Protein AF-A0A089P7T4-F1 (afdb_monomer)

pLDDT: mean 70.59, std 20.5, range [32.41, 97.94]

Foldseek 3Di:
DDDPDDDDDDDDDDDDDDDPVPPPDDDDDPDDPPPPPPDQPPVNVVVVVVCVVVVVVVQVVCCVVVVDHPCVVVVNDDD

Sequence (79 aa):
MNSNTEKTQERQSTEPEKTDSEIKNLSPSATTNDIPEFGWTGYAERINGRFAMIGLMAVLLVEGLSRISFLEWAGIISR

Mean predicted aligned error: 17.55 Å

Radius of gyration: 28.24 Å; Cα contacts (8 Å, |Δi|>4): 13; chains: 1; bounding box: 66×19×75 Å

Structure (mmCIF, N/CA/C/O backbone):
data_AF-A0A089P7T4-F1
#
_entry.id   AF-A0A089P7T4-F1
#
loop_
_atom_site.group_PDB
_atom_site.id
_atom_site.type_symbol
_atom_site.label_atom_id
_atom_site.label_alt_id
_atom_site.label_comp_id
_atom_site.label_asym_id
_atom_site.label_entity_id
_atom_site.label_seq_id
_atom_site.pdbx_PDB_ins_code
_atom_site.Cartn_x
_atom_sit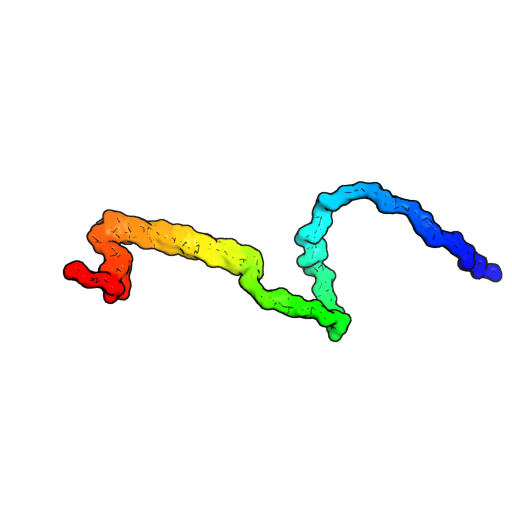e.Cartn_y
_atom_site.Cartn_z
_atom_site.occupancy
_atom_site.B_iso_or_equiv
_atom_site.auth_seq_id
_atom_site.auth_comp_id
_atom_site.auth_asym_id
_atom_site.auth_atom_id
_atom_site.pdbx_PDB_model_num
ATOM 1 N N . MET A 1 1 ? 52.305 -0.273 -55.357 1.00 40.88 1 MET A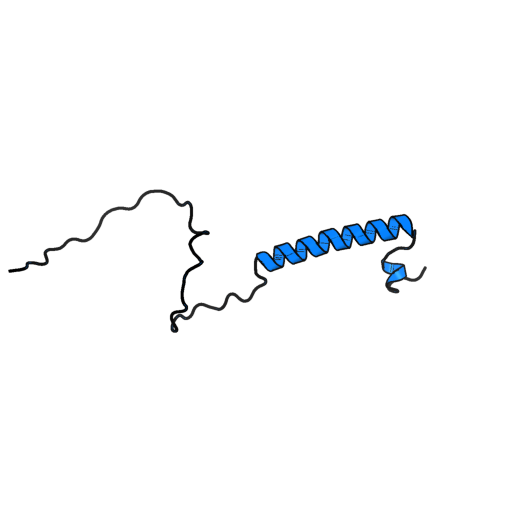 N 1
ATOM 2 C CA . MET A 1 1 ? 52.678 -0.899 -54.074 1.00 40.88 1 MET A CA 1
ATOM 3 C C . MET A 1 1 ? 51.619 -0.594 -53.031 1.00 40.88 1 MET A C 1
ATOM 5 O O . MET A 1 1 ? 51.485 0.564 -52.664 1.00 40.88 1 MET A O 1
ATOM 9 N N . ASN A 1 2 ? 50.944 -1.613 -52.514 1.00 39.66 2 ASN A N 1
ATOM 10 C CA . ASN A 1 2 ? 50.783 -1.802 -51.073 1.00 39.66 2 ASN A CA 1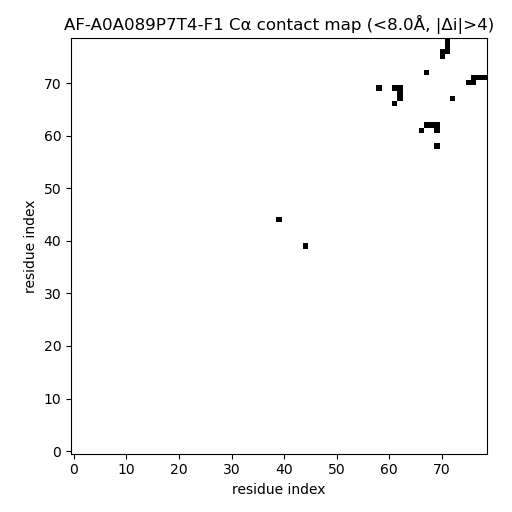
ATOM 11 C C . ASN A 1 2 ? 50.444 -3.275 -50.822 1.00 39.66 2 ASN A C 1
ATOM 13 O O . ASN A 1 2 ? 49.394 -3.775 -51.201 1.00 39.66 2 ASN A O 1
ATOM 17 N N . SER A 1 3 ? 51.416 -3.978 -50.248 1.00 42.62 3 SER A N 1
ATOM 18 C CA . SER A 1 3 ? 51.265 -5.346 -49.779 1.00 42.62 3 SER A CA 1
ATOM 19 C C . SER A 1 3 ? 50.541 -5.312 -48.443 1.00 42.62 3 SER A C 1
ATOM 21 O O . SER A 1 3 ? 51.074 -4.834 -47.445 1.00 42.62 3 SER A O 1
ATOM 23 N N . ASN A 1 4 ? 49.322 -5.820 -48.426 1.00 47.66 4 ASN A N 1
ATOM 24 C CA . ASN A 1 4 ? 48.656 -6.280 -47.220 1.00 47.66 4 ASN A CA 1
ATOM 25 C C . ASN A 1 4 ? 49.224 -7.662 -46.870 1.00 47.66 4 ASN A C 1
ATOM 27 O O . ASN A 1 4 ? 48.784 -8.676 -47.406 1.00 47.66 4 ASN A O 1
ATOM 31 N N . THR A 1 5 ? 50.224 -7.674 -45.987 1.00 47.12 5 THR A N 1
ATOM 32 C CA . THR A 1 5 ? 50.800 -8.891 -45.408 1.00 47.12 5 THR A CA 1
ATOM 33 C C . THR A 1 5 ? 50.303 -9.047 -43.971 1.00 47.12 5 THR A C 1
ATOM 35 O O . THR A 1 5 ? 50.639 -8.248 -43.104 1.00 47.12 5 THR A O 1
ATOM 38 N N . GLU A 1 6 ? 49.436 -10.046 -43.801 1.00 51.78 6 GLU A N 1
ATOM 39 C CA . GLU A 1 6 ? 49.231 -10.962 -42.667 1.00 51.78 6 GLU A CA 1
ATOM 40 C C . GLU A 1 6 ? 49.835 -10.597 -41.292 1.00 51.78 6 GLU A C 1
ATOM 42 O O . GLU A 1 6 ? 51.035 -10.370 -41.174 1.00 51.78 6 GLU A O 1
ATOM 47 N N . LYS A 1 7 ? 49.061 -10.756 -40.204 1.00 35.81 7 LYS A N 1
ATOM 48 C CA . LYS A 1 7 ? 49.060 -12.010 -39.419 1.00 35.81 7 LYS A CA 1
ATOM 49 C C . LYS A 1 7 ? 48.217 -11.908 -38.138 1.00 35.81 7 LYS A C 1
ATOM 51 O O . LYS A 1 7 ? 48.406 -11.052 -37.282 1.00 35.81 7 LYS A O 1
ATOM 56 N N . THR A 1 8 ? 47.323 -12.876 -38.039 1.00 37.44 8 THR A N 1
ATOM 57 C CA . THR A 1 8 ? 46.514 -13.334 -36.910 1.00 37.44 8 THR A CA 1
ATOM 58 C C . THR A 1 8 ? 47.351 -13.779 -35.691 1.00 37.44 8 THR A C 1
ATOM 60 O O . THR A 1 8 ? 48.266 -14.585 -35.846 1.00 37.44 8 THR A O 1
ATOM 63 N N . GLN A 1 9 ? 46.908 -13.342 -34.498 1.00 47.50 9 GLN A N 1
ATOM 64 C CA . GLN A 1 9 ? 46.803 -14.099 -33.227 1.00 47.50 9 GLN A CA 1
ATOM 65 C C . GLN A 1 9 ? 47.954 -14.136 -32.203 1.00 47.50 9 GLN A C 1
ATOM 67 O O . GLN A 1 9 ? 49.122 -14.239 -32.558 1.00 47.50 9 GLN A O 1
ATOM 72 N N . GLU A 1 10 ? 47.502 -14.193 -30.931 1.00 35.69 10 GLU A N 1
ATOM 73 C CA . GLU A 1 10 ? 48.126 -14.697 -29.683 1.00 35.69 10 GLU A CA 1
ATOM 74 C C . GLU A 1 10 ? 48.531 -13.602 -28.658 1.00 35.69 10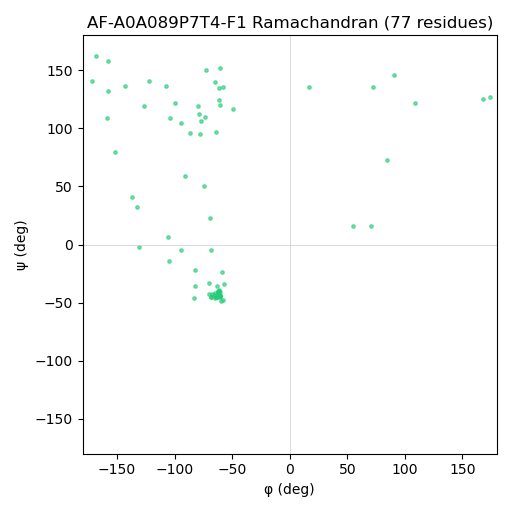 GLU A C 1
ATOM 76 O O . GLU A 1 10 ? 49.325 -12.737 -28.984 1.00 35.69 10 GLU A O 1
ATOM 81 N N . ARG A 1 11 ? 48.074 -13.536 -27.389 1.00 37.62 11 ARG A N 1
ATOM 82 C CA . ARG A 1 11 ? 47.262 -14.413 -26.517 1.00 37.62 11 ARG A CA 1
ATOM 83 C C . ARG A 1 11 ? 46.601 -13.619 -25.380 1.00 37.62 11 ARG A C 1
ATOM 85 O O . ARG A 1 11 ? 47.093 -12.590 -24.937 1.00 37.62 11 ARG A O 1
ATOM 92 N N . GLN A 1 12 ? 45.539 -14.223 -24.873 1.00 45.88 12 GLN A N 1
ATOM 93 C CA . GLN A 1 12 ? 44.810 -13.974 -23.634 1.00 45.88 12 GLN A CA 1
ATOM 94 C C . GLN A 1 12 ? 45.639 -14.167 -22.347 1.00 45.88 12 GLN A C 1
ATOM 96 O O . GLN A 1 12 ? 46.311 -15.187 -22.216 1.00 45.88 12 GLN A O 1
ATOM 101 N N . SER A 1 13 ? 45.526 -13.211 -21.411 1.00 45.94 13 SER A N 1
ATOM 102 C CA . SER A 1 13 ? 45.365 -13.318 -19.933 1.00 45.94 13 SER A CA 1
ATOM 103 C C . SER A 1 13 ? 45.603 -11.901 -19.365 1.00 45.94 13 SER A C 1
ATOM 105 O O . SER A 1 13 ? 46.587 -11.285 -19.753 1.00 45.94 13 SER A O 1
ATOM 107 N N . THR A 1 14 ? 44.737 -11.243 -18.587 1.00 32.41 14 THR A N 1
ATOM 108 C CA . THR A 1 14 ? 44.246 -11.609 -17.245 1.00 32.41 14 THR A CA 1
ATOM 109 C C . THR A 1 14 ? 43.096 -10.674 -16.807 1.00 32.41 14 THR A C 1
ATOM 111 O O . THR A 1 14 ? 43.205 -9.465 -16.980 1.00 32.41 14 THR A O 1
ATOM 114 N N . GLU A 1 15 ? 42.093 -11.277 -16.158 1.00 49.88 15 GLU A N 1
ATOM 115 C CA . GLU A 1 15 ? 41.220 -10.791 -15.061 1.00 49.88 15 GLU A CA 1
ATOM 116 C C . GLU A 1 15 ? 40.105 -9.727 -15.288 1.00 49.88 15 GLU A C 1
ATOM 118 O O . GLU A 1 15 ? 40.324 -8.727 -15.970 1.00 49.88 15 GLU A O 1
ATOM 123 N N . PRO A 1 16 ? 38.889 -9.936 -14.713 1.00 55.00 16 PRO A N 1
ATOM 124 C CA . PRO A 1 16 ? 37.704 -9.124 -14.947 1.00 55.00 16 PRO A CA 1
ATOM 125 C C . PRO A 1 16 ? 37.484 -8.117 -13.814 1.00 55.00 16 PRO A C 1
ATOM 127 O O . PRO A 1 16 ? 37.256 -8.494 -12.671 1.00 55.00 16 PRO A O 1
ATOM 130 N N . GLU A 1 17 ? 37.440 -6.828 -14.122 1.00 51.28 17 GLU A N 1
ATOM 131 C CA . GLU A 1 17 ? 36.808 -5.868 -13.221 1.00 51.28 17 GLU A CA 1
ATOM 132 C C . GLU A 1 17 ? 36.403 -4.626 -14.012 1.00 51.28 17 GLU A C 1
ATOM 134 O O . GLU A 1 17 ? 37.212 -4.065 -14.747 1.00 51.28 17 GLU A O 1
ATOM 139 N N . LYS A 1 18 ? 35.158 -4.181 -13.812 1.00 49.56 18 LYS A N 1
ATOM 140 C CA . LYS A 1 18 ? 34.500 -3.003 -14.411 1.00 49.56 18 LYS A CA 1
ATOM 141 C C . LYS A 1 18 ? 33.864 -3.216 -15.786 1.00 49.56 18 LYS A C 1
ATOM 143 O O . LYS A 1 18 ? 34.281 -2.633 -16.779 1.00 49.56 18 LYS A O 1
ATOM 148 N N . THR A 1 19 ? 32.743 -3.930 -15.822 1.00 47.91 19 THR A N 1
ATOM 149 C CA . THR A 1 19 ? 31.813 -3.856 -16.968 1.00 47.91 19 THR A CA 1
ATOM 150 C C . THR A 1 19 ? 30.360 -3.675 -16.526 1.00 47.91 19 THR A C 1
ATOM 152 O O . THR A 1 19 ? 29.451 -4.135 -17.192 1.00 47.91 19 THR A O 1
ATOM 155 N N . ASP A 1 20 ? 30.121 -2.974 -15.412 1.00 54.50 20 ASP A N 1
ATOM 156 C CA . ASP A 1 20 ? 28.762 -2.532 -15.033 1.00 54.50 20 ASP A CA 1
ATOM 157 C C . ASP A 1 20 ? 28.531 -1.031 -15.269 1.00 54.50 20 ASP A C 1
ATOM 159 O O . ASP A 1 20 ? 27.397 -0.557 -15.292 1.00 54.50 20 ASP A O 1
ATOM 163 N N . SER A 1 21 ? 29.597 -0.257 -15.488 1.00 58.56 21 SER A N 1
ATOM 164 C CA . SER A 1 21 ? 29.488 1.198 -15.672 1.00 58.56 21 SER A CA 1
ATOM 165 C C . SER A 1 21 ? 29.410 1.636 -17.138 1.00 58.56 21 SER A C 1
ATOM 167 O O . SER A 1 21 ? 29.211 2.822 -17.395 1.00 58.56 21 SER A O 1
ATOM 169 N N . GLU A 1 22 ? 29.539 0.713 -18.098 1.00 52.25 22 GLU A N 1
ATOM 170 C CA . GLU A 1 22 ? 29.537 1.024 -19.539 1.00 52.25 22 GLU A CA 1
ATOM 171 C C . GLU A 1 22 ? 28.235 0.617 -20.257 1.00 52.25 22 GLU A C 1
ATOM 173 O O . GLU A 1 22 ? 28.096 0.804 -21.455 1.00 52.25 22 GLU A O 1
ATOM 178 N N . ILE A 1 23 ? 27.199 0.155 -19.551 1.00 53.88 23 ILE A N 1
ATOM 179 C CA . ILE A 1 23 ? 25.867 -0.046 -20.154 1.00 53.88 23 ILE A CA 1
ATOM 180 C C . ILE A 1 23 ? 25.033 1.235 -19.985 1.00 53.88 23 ILE A C 1
ATOM 182 O O . ILE A 1 23 ? 24.002 1.256 -19.320 1.00 53.88 23 ILE A O 1
ATOM 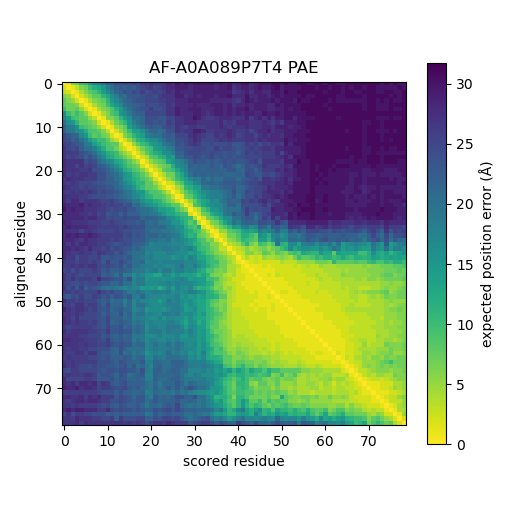186 N N . LYS A 1 24 ? 25.502 2.370 -20.514 1.00 56.34 24 LYS A N 1
ATOM 187 C CA . LYS A 1 24 ? 24.693 3.610 -20.541 1.00 56.34 24 LYS A CA 1
ATOM 188 C C . LYS A 1 24 ? 24.619 4.316 -21.890 1.00 56.34 24 LYS A C 1
ATOM 190 O O . LYS A 1 24 ? 23.892 5.296 -21.991 1.00 56.34 24 LYS A O 1
ATOM 195 N N . ASN A 1 25 ? 25.300 3.815 -22.923 1.00 53.84 25 ASN A N 1
ATOM 196 C CA . ASN A 1 25 ? 25.332 4.462 -24.240 1.00 53.84 25 ASN A CA 1
ATOM 197 C C . ASN A 1 25 ? 25.184 3.481 -25.416 1.00 53.84 25 ASN A C 1
ATOM 199 O O . ASN A 1 25 ? 25.847 3.646 -26.436 1.00 53.84 25 ASN A O 1
ATOM 203 N N . LEU A 1 26 ? 24.308 2.477 -25.319 1.00 54.25 26 LEU A N 1
ATOM 204 C CA . LEU A 1 26 ? 23.902 1.721 -26.508 1.00 54.25 26 LEU A CA 1
ATOM 205 C C . LEU A 1 26 ? 22.615 2.321 -27.082 1.00 54.25 26 LEU A C 1
ATOM 207 O O . LEU A 1 26 ? 21.527 2.162 -26.534 1.00 54.25 26 LEU A O 1
ATOM 211 N N . SER A 1 27 ? 22.767 3.055 -28.186 1.00 51.19 27 SER A N 1
ATOM 212 C CA . SER A 1 27 ? 21.656 3.435 -29.065 1.00 51.19 27 SER A CA 1
ATOM 213 C C . SER A 1 27 ? 21.062 2.167 -29.699 1.00 51.19 27 SER A C 1
ATOM 215 O O . SER A 1 27 ? 21.833 1.281 -30.075 1.00 51.19 27 SER A O 1
ATOM 217 N N . PRO A 1 28 ? 19.730 2.041 -29.835 1.00 54.78 28 PRO A N 1
ATOM 218 C CA . PRO A 1 28 ? 19.111 0.793 -30.262 1.00 54.78 28 PRO A CA 1
ATOM 219 C C . PRO A 1 28 ? 19.359 0.571 -31.759 1.00 54.78 28 PRO A C 1
ATOM 221 O O . PRO A 1 28 ? 18.813 1.280 -32.603 1.00 54.78 28 PRO A O 1
ATOM 224 N N . SER A 1 29 ? 20.194 -0.414 -32.096 1.00 52.03 29 SER A N 1
ATOM 225 C CA . SER A 1 29 ? 20.322 -0.903 -33.470 1.00 52.03 29 SER A CA 1
ATOM 226 C C . SER A 1 29 ? 19.159 -1.852 -33.754 1.00 52.03 29 SER A C 1
ATOM 228 O O . SER A 1 29 ? 18.985 -2.861 -33.075 1.00 52.03 29 SER A O 1
ATOM 230 N N . ALA A 1 30 ? 18.338 -1.495 -34.738 1.00 62.22 30 ALA A N 1
ATOM 231 C CA . ALA A 1 30 ? 17.005 -2.030 -35.017 1.00 62.22 30 ALA A CA 1
ATOM 232 C C . ALA A 1 30 ? 16.935 -3.487 -35.534 1.00 62.22 30 ALA A C 1
ATOM 234 O O . ALA A 1 30 ? 15.933 -3.860 -36.138 1.00 62.22 30 ALA A O 1
ATOM 235 N N . THR A 1 31 ? 17.942 -4.327 -35.285 1.00 61.34 31 THR A N 1
ATOM 236 C CA . THR A 1 31 ? 17.914 -5.750 -35.653 1.00 61.34 31 THR A CA 1
ATOM 237 C C . THR A 1 31 ? 18.792 -6.563 -34.701 1.00 61.34 31 THR A C 1
ATOM 239 O O . THR A 1 31 ? 19.917 -6.920 -35.035 1.00 61.34 31 THR A O 1
ATOM 242 N N . THR A 1 32 ? 18.299 -6.886 -33.508 1.00 54.72 32 THR A N 1
ATOM 243 C CA . THR A 1 32 ? 18.822 -8.032 -32.752 1.00 54.72 32 THR A CA 1
ATOM 244 C C . THR A 1 32 ? 17.674 -8.715 -32.027 1.00 54.72 32 THR A C 1
ATOM 246 O O . THR A 1 32 ? 16.780 -8.057 -31.494 1.00 54.72 32 THR A O 1
ATOM 249 N N . ASN A 1 33 ? 17.665 -10.046 -32.077 1.00 55.66 33 ASN A N 1
ATOM 250 C CA . ASN A 1 33 ? 16.720 -10.904 -31.366 1.00 55.66 33 ASN A CA 1
ATOM 251 C C . ASN A 1 33 ? 17.085 -10.950 -29.875 1.00 55.66 33 ASN A C 1
ATOM 253 O O . ASN A 1 33 ? 17.235 -12.029 -29.302 1.00 55.66 33 ASN A O 1
ATOM 257 N N . ASP A 1 34 ? 17.271 -9.789 -29.255 1.00 57.22 34 ASP A N 1
ATOM 258 C CA . ASP A 1 34 ? 17.517 -9.718 -27.826 1.00 57.22 34 ASP A CA 1
ATOM 259 C C . ASP A 1 34 ? 16.161 -9.915 -27.160 1.00 57.22 34 ASP A C 1
ATOM 261 O O . ASP A 1 34 ? 15.265 -9.072 -27.243 1.00 57.22 34 ASP A O 1
ATOM 265 N N . ILE A 1 35 ? 15.988 -11.106 -26.587 1.00 62.38 35 ILE A N 1
ATOM 266 C CA . ILE A 1 35 ? 14.823 -11.479 -25.794 1.00 62.38 35 ILE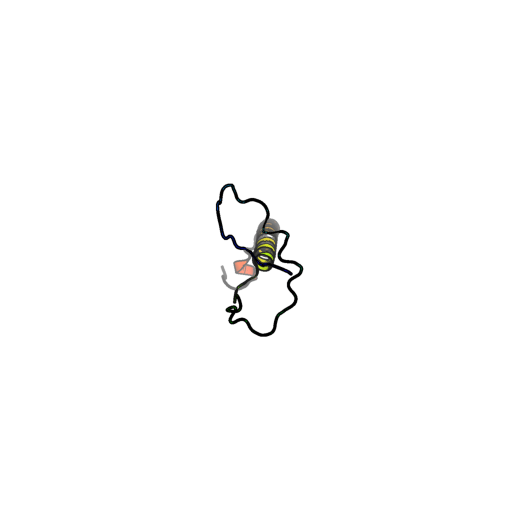 A CA 1
ATOM 267 C C . ILE A 1 35 ? 14.608 -10.346 -24.786 1.00 62.38 35 ILE A C 1
ATOM 269 O O . ILE A 1 35 ? 15.507 -10.092 -23.982 1.00 62.38 35 ILE A O 1
ATOM 273 N N . PRO A 1 36 ? 13.473 -9.627 -24.837 1.00 67.00 36 PRO A N 1
ATOM 274 C CA . PRO A 1 36 ? 13.236 -8.549 -23.896 1.00 67.00 36 PRO A CA 1
ATOM 275 C C . PRO A 1 36 ? 13.248 -9.161 -22.499 1.00 67.00 36 PRO A C 1
ATOM 277 O O . PRO A 1 36 ? 12.459 -10.066 -22.219 1.00 67.00 36 PRO A O 1
ATOM 280 N N . GLU A 1 37 ? 14.158 -8.705 -21.639 1.00 66.50 37 GLU A N 1
ATOM 281 C CA . GLU A 1 37 ? 14.208 -9.169 -20.257 1.00 66.50 37 GLU A CA 1
ATOM 282 C C . GLU A 1 37 ? 12.915 -8.744 -19.552 1.00 66.50 37 GLU A C 1
ATOM 284 O O . GLU A 1 37 ? 12.732 -7.598 -19.138 1.00 66.50 37 GLU A O 1
ATOM 289 N N . PHE A 1 38 ? 11.964 -9.673 -19.488 1.00 67.44 38 PHE A N 1
ATOM 290 C CA . PHE A 1 38 ? 10.667 -9.474 -18.866 1.00 67.44 38 PHE A CA 1
ATOM 291 C C . PHE A 1 38 ? 10.801 -9.802 -17.380 1.00 67.44 38 PHE A C 1
ATOM 293 O O . PHE A 1 38 ? 10.742 -10.958 -16.964 1.00 67.44 38 PHE A O 1
ATOM 300 N N . GLY A 1 39 ? 11.018 -8.772 -16.569 1.00 74.25 39 GLY A N 1
ATOM 301 C CA . GLY A 1 39 ? 11.180 -8.917 -15.130 1.00 74.25 39 GLY A CA 1
ATOM 302 C C . GLY A 1 39 ? 11.141 -7.578 -14.409 1.00 74.25 39 GLY A C 1
ATOM 303 O O . GLY A 1 39 ? 11.294 -6.512 -15.008 1.00 74.25 39 GLY A O 1
ATOM 304 N N . TRP A 1 40 ? 10.918 -7.626 -13.097 1.00 77.19 40 TRP A N 1
ATOM 305 C CA . TRP A 1 40 ? 11.110 -6.459 -12.244 1.00 77.19 40 TRP A CA 1
ATOM 306 C C . TRP A 1 40 ? 12.578 -6.043 -12.330 1.00 77.19 40 TRP A C 1
ATOM 308 O O . TRP A 1 40 ? 13.467 -6.853 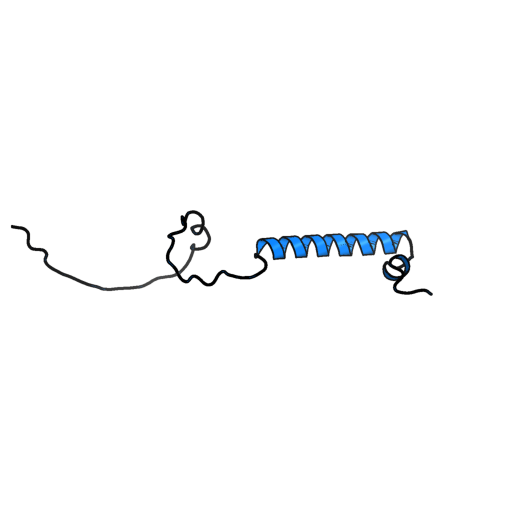-12.084 1.00 77.19 40 TRP A O 1
ATOM 318 N N . THR A 1 41 ? 12.845 -4.788 -12.691 1.00 84.56 41 THR A N 1
ATOM 319 C CA . THR A 1 41 ? 14.222 -4.281 -12.710 1.00 84.56 41 THR A CA 1
ATOM 320 C C . THR A 1 41 ? 14.820 -4.355 -11.301 1.00 84.56 41 THR A C 1
ATOM 322 O O . THR A 1 41 ? 14.101 -4.211 -10.309 1.00 84.56 41 THR A O 1
ATOM 325 N N . G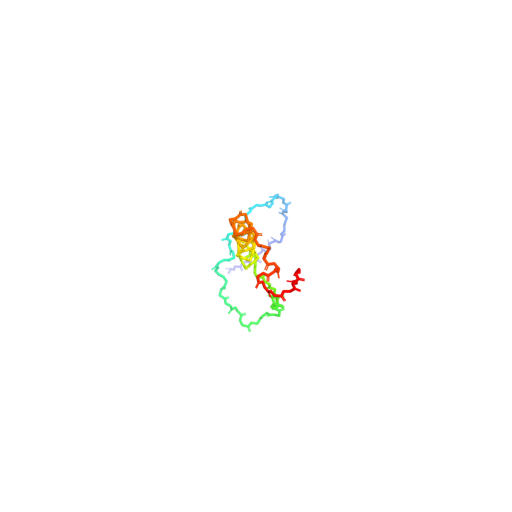LY A 1 42 ? 16.143 -4.492 -11.170 1.00 86.62 42 GLY A N 1
ATOM 326 C CA . GLY A 1 42 ? 16.789 -4.494 -9.845 1.00 86.62 42 GLY A CA 1
ATOM 327 C C . GLY A 1 42 ? 16.528 -3.212 -9.033 1.00 86.62 42 GLY A C 1
ATOM 328 O O . GLY A 1 42 ? 16.567 -3.209 -7.804 1.00 86.62 42 GLY A O 1
ATOM 329 N N . TYR A 1 43 ? 16.203 -2.099 -9.699 1.00 88.25 43 TYR A N 1
ATOM 330 C CA . TYR A 1 43 ? 15.725 -0.892 -9.024 1.00 88.25 43 TYR A CA 1
ATOM 331 C C . TYR A 1 43 ? 14.315 -1.071 -8.440 1.00 88.25 43 TYR A C 1
ATOM 333 O O . TYR A 1 43 ? 14.080 -0.673 -7.299 1.00 88.25 43 TYR A O 1
ATOM 341 N N . ALA A 1 44 ? 13.400 -1.703 -9.181 1.00 90.12 44 ALA A N 1
ATOM 342 C CA . ALA A 1 44 ? 12.053 -2.009 -8.704 1.00 90.12 44 ALA A CA 1
ATOM 343 C C . ALA A 1 44 ? 12.086 -2.930 -7.476 1.00 90.12 44 ALA A C 1
ATOM 345 O O . ALA A 1 44 ? 11.377 -2.680 -6.505 1.00 90.12 44 ALA A O 1
ATOM 346 N N . GLU A 1 45 ? 12.977 -3.923 -7.462 1.00 89.81 45 GLU A N 1
ATOM 347 C CA . GLU A 1 45 ? 13.202 -4.786 -6.298 1.00 89.81 45 GLU A CA 1
ATOM 348 C C . GLU A 1 45 ? 13.603 -3.977 -5.053 1.00 89.81 45 GLU A C 1
ATOM 350 O O . GLU A 1 45 ? 13.000 -4.112 -3.986 1.00 89.81 45 GLU A O 1
ATOM 355 N N . ARG A 1 46 ? 14.569 -3.059 -5.196 1.00 93.62 46 ARG A N 1
ATOM 356 C CA . ARG A 1 46 ? 15.029 -2.196 -4.093 1.00 93.62 46 ARG A CA 1
ATOM 357 C C . ARG A 1 46 ? 13.919 -1.293 -3.569 1.00 93.62 46 ARG A C 1
ATOM 359 O O . ARG A 1 46 ? 13.824 -1.078 -2.362 1.00 93.62 46 ARG A O 1
ATOM 366 N N . ILE A 1 47 ? 13.107 -0.736 -4.460 1.00 95.31 47 ILE A N 1
ATOM 367 C CA . ILE A 1 47 ? 11.992 0.132 -4.082 1.00 95.31 47 ILE A CA 1
ATOM 368 C C . ILE A 1 47 ? 10.904 -0.670 -3.357 1.00 95.31 47 ILE A C 1
ATOM 370 O O . ILE A 1 47 ? 10.475 -0.259 -2.279 1.00 95.31 47 ILE A O 1
ATOM 374 N N . ASN A 1 48 ? 10.541 -1.848 -3.866 1.00 93.50 48 ASN A N 1
ATOM 375 C CA . ASN A 1 48 ? 9.575 -2.737 -3.219 1.00 93.50 48 ASN A CA 1
ATOM 376 C C . ASN A 1 48 ? 10.049 -3.169 -1.824 1.00 93.50 48 ASN A C 1
ATOM 378 O O . ASN A 1 48 ? 9.285 -3.103 -0.862 1.00 93.50 48 ASN A O 1
ATOM 382 N N . GLY A 1 49 ? 11.332 -3.515 -1.685 1.00 95.94 49 GLY A N 1
ATOM 383 C CA . GLY A 1 49 ? 11.930 -3.839 -0.390 1.00 95.94 49 GLY A CA 1
ATOM 384 C C . GLY A 1 49 ? 11.869 -2.675 0.607 1.00 95.94 49 GLY A C 1
ATOM 385 O O . GLY A 1 49 ? 11.539 -2.876 1.775 1.00 95.94 49 GLY A O 1
ATOM 386 N N . ARG A 1 50 ? 12.115 -1.436 0.159 1.00 97.44 50 ARG A N 1
ATOM 387 C CA . ARG A 1 50 ? 12.017 -0.238 1.017 1.00 97.44 50 ARG A CA 1
ATOM 388 C C . ARG A 1 50 ? 10.590 0.025 1.477 1.00 97.44 50 ARG A C 1
ATOM 390 O O . ARG A 1 50 ? 10.382 0.302 2.657 1.00 97.44 50 ARG A O 1
ATOM 397 N N . PHE A 1 51 ? 9.618 -0.091 0.574 1.00 97.50 51 PHE A N 1
ATOM 398 C CA . PHE A 1 51 ? 8.210 0.036 0.938 1.00 97.50 51 PHE A CA 1
ATOM 399 C C . PHE A 1 51 ? 7.791 -1.029 1.949 1.00 97.50 51 PHE A C 1
ATOM 401 O O . PHE A 1 51 ? 7.097 -0.700 2.907 1.00 97.50 51 PHE A O 1
ATOM 408 N N . ALA A 1 52 ? 8.272 -2.264 1.805 1.00 96.50 52 ALA A N 1
ATOM 409 C CA . ALA A 1 52 ? 7.998 -3.327 2.765 1.00 96.50 52 ALA A CA 1
ATOM 410 C C . ALA A 1 52 ? 8.583 -3.029 4.157 1.00 96.50 52 ALA A C 1
ATOM 412 O O . ALA A 1 52 ? 7.877 -3.174 5.153 1.00 96.50 52 ALA A O 1
ATOM 413 N N . MET A 1 53 ? 9.835 -2.554 4.245 1.00 97.94 53 MET A N 1
ATOM 414 C CA . MET A 1 53 ? 10.447 -2.186 5.533 1.00 97.94 53 MET A CA 1
ATOM 415 C C . MET A 1 53 ? 9.670 -1.065 6.234 1.00 97.94 53 MET A C 1
ATOM 417 O O . MET A 1 53 ? 9.405 -1.153 7.432 1.00 97.94 53 MET A O 1
ATOM 421 N N . ILE A 1 54 ? 9.275 -0.029 5.489 1.00 97.62 54 ILE A N 1
ATOM 422 C CA . ILE A 1 54 ? 8.508 1.100 6.032 1.00 97.62 54 ILE A CA 1
ATOM 423 C C . ILE A 1 54 ? 7.101 0.653 6.434 1.00 97.62 54 ILE A C 1
ATOM 425 O O . ILE A 1 54 ? 6.645 0.990 7.524 1.00 97.62 54 ILE A O 1
ATOM 429 N N . GLY A 1 55 ? 6.427 -0.128 5.588 1.00 95.38 55 GLY A N 1
ATOM 430 C CA . GLY A 1 55 ? 5.084 -0.637 5.852 1.00 95.38 55 GLY A CA 1
ATOM 431 C C . GLY A 1 55 ? 5.036 -1.512 7.101 1.00 95.38 55 GLY A C 1
ATOM 432 O O . GLY A 1 55 ? 4.184 -1.300 7.960 1.00 95.38 55 GLY A O 1
ATOM 433 N N . LEU A 1 56 ? 5.995 -2.430 7.259 1.00 95.00 56 LEU A N 1
ATOM 434 C CA . LEU A 1 56 ? 6.090 -3.267 8.454 1.00 95.00 56 LEU A CA 1
ATOM 435 C C . LEU A 1 56 ? 6.340 -2.429 9.715 1.00 95.00 56 LEU A C 1
ATOM 437 O O . LEU A 1 56 ? 5.674 -2.630 10.727 1.00 95.00 56 LEU A O 1
ATOM 441 N N . MET A 1 57 ? 7.263 -1.464 9.656 1.00 96.69 57 MET A N 1
ATOM 442 C CA . MET A 1 57 ? 7.529 -0.573 10.791 1.00 96.69 57 MET A CA 1
ATOM 443 C C . MET A 1 57 ? 6.307 0.268 11.167 1.00 96.69 57 MET A C 1
ATOM 445 O O . MET A 1 57 ? 6.009 0.417 12.350 1.00 96.69 57 MET A O 1
ATOM 449 N N . ALA A 1 58 ? 5.572 0.783 10.1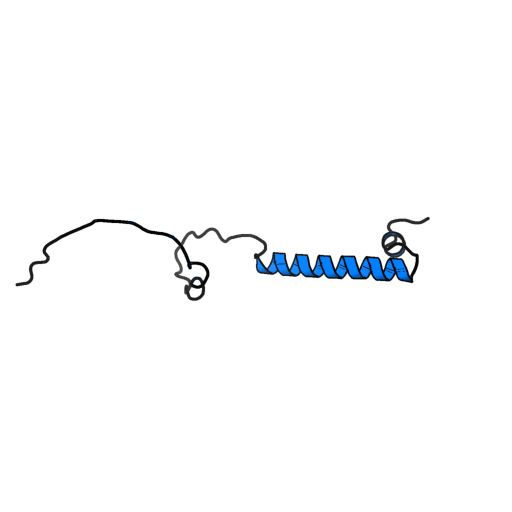80 1.00 94.56 58 ALA A N 1
ATOM 450 C CA . ALA A 1 58 ? 4.347 1.539 10.416 1.00 94.56 58 ALA A CA 1
ATOM 451 C C . ALA A 1 58 ? 3.268 0.677 11.087 1.00 94.56 58 ALA A C 1
ATOM 453 O O . ALA A 1 58 ? 2.649 1.127 12.048 1.00 94.56 58 ALA A O 1
ATOM 454 N N . VAL A 1 59 ? 3.086 -0.569 10.634 1.00 92.62 59 VAL A N 1
ATOM 455 C CA . VAL A 1 59 ? 2.142 -1.517 11.247 1.00 92.62 59 VAL A CA 1
ATOM 456 C C . VAL A 1 59 ? 2.500 -1.780 12.709 1.00 92.62 59 VAL A C 1
ATOM 458 O O . VAL A 1 59 ? 1.634 -1.637 13.567 1.00 92.62 59 VAL A O 1
ATOM 461 N N . LEU A 1 60 ? 3.769 -2.072 13.015 1.00 92.56 60 LEU A N 1
ATOM 462 C CA . LEU A 1 60 ? 4.215 -2.316 14.392 1.00 92.56 60 LEU A CA 1
ATOM 463 C C . LEU A 1 60 ? 4.023 -1.092 15.300 1.00 92.56 60 LEU A C 1
ATOM 465 O O . LEU A 1 60 ? 3.624 -1.233 16.455 1.00 92.56 60 LEU A O 1
ATOM 469 N N . LEU A 1 61 ? 4.290 0.113 14.787 1.00 94.00 61 LEU A N 1
ATOM 470 C CA . LEU A 1 61 ? 4.078 1.356 15.531 1.00 94.00 61 LEU A CA 1
ATOM 471 C C . LEU A 1 61 ? 2.596 1.590 15.834 1.00 94.00 61 LEU A C 1
ATOM 473 O O . LEU A 1 61 ? 2.247 1.917 16.968 1.00 94.00 61 LEU A O 1
ATOM 477 N N . VAL A 1 62 ? 1.726 1.415 14.838 1.00 90.00 62 VAL A N 1
ATOM 478 C CA . VAL A 1 62 ? 0.277 1.572 15.011 1.00 90.00 62 VAL A CA 1
ATOM 479 C C . VAL A 1 62 ? -0.262 0.524 15.980 1.00 90.00 62 VAL A C 1
ATOM 481 O O . VAL A 1 62 ? -0.983 0.880 16.905 1.00 90.00 62 VAL A O 1
ATOM 484 N N . GLU A 1 63 ? 0.136 -0.740 15.838 1.00 89.88 63 GLU A N 1
ATOM 485 C CA . GLU A 1 63 ? -0.284 -1.819 16.737 1.00 89.88 63 GLU A CA 1
ATOM 486 C C . GLU A 1 63 ? 0.158 -1.556 18.185 1.00 89.88 63 GLU A C 1
ATOM 488 O O . GLU A 1 63 ? -0.646 -1.666 19.114 1.00 89.88 63 GLU A O 1
ATOM 493 N N . GLY A 1 64 ? 1.405 -1.118 18.387 1.00 90.31 64 GLY A N 1
ATOM 494 C CA . GLY A 1 64 ? 1.930 -0.784 19.712 1.00 90.31 64 GLY A CA 1
ATOM 495 C C . GLY A 1 64 ? 1.201 0.382 20.392 1.00 90.31 64 GLY A C 1
ATOM 496 O O . GLY A 1 64 ? 1.016 0.363 21.611 1.00 90.31 64 GLY A O 1
ATOM 497 N N . LEU A 1 65 ? 0.759 1.383 19.623 1.00 90.88 65 LEU A N 1
ATOM 498 C CA . LEU A 1 65 ? 0.042 2.551 20.147 1.00 90.88 65 LEU A CA 1
ATOM 499 C C . LEU A 1 65 ? -1.453 2.283 20.349 1.00 90.88 65 LEU A C 1
ATOM 501 O O . LEU A 1 65 ? -2.014 2.644 21.384 1.00 90.88 65 LEU A O 1
ATOM 505 N N . SER A 1 66 ? -2.104 1.663 19.367 1.00 86.44 66 SER A N 1
ATOM 506 C CA . SER A 1 66 ? -3.551 1.448 19.362 1.00 86.44 66 SER A CA 1
ATOM 507 C C . SER A 1 66 ? -3.973 0.232 20.185 1.00 86.44 66 SER A C 1
ATOM 509 O O . SER A 1 66 ? -5.127 0.172 20.601 1.00 86.44 66 SER A O 1
ATOM 511 N N . ARG A 1 67 ? -3.067 -0.727 20.438 1.00 85.19 67 ARG A N 1
ATOM 512 C CA . ARG A 1 67 ? -3.370 -2.050 21.024 1.00 85.19 67 ARG A CA 1
ATOM 513 C C . ARG A 1 67 ? -4.437 -2.845 20.258 1.00 85.19 67 ARG A C 1
ATOM 515 O O . ARG A 1 67 ? -4.985 -3.799 20.804 1.00 85.19 67 ARG A O 1
ATOM 522 N N . ILE A 1 68 ? -4.725 -2.448 19.019 1.00 84.00 68 ILE A N 1
ATOM 523 C CA . ILE A 1 68 ? -5.572 -3.183 18.078 1.00 84.00 68 ILE A CA 1
ATOM 524 C C . ILE A 1 68 ? -4.641 -3.772 17.028 1.00 84.00 68 ILE A C 1
ATOM 526 O O . ILE A 1 68 ? -3.731 -3.080 16.560 1.00 84.00 68 ILE A O 1
ATOM 530 N N . SER A 1 69 ? -4.846 -5.033 16.662 1.00 85.56 69 SER A N 1
ATOM 531 C CA . SER A 1 69 ? -4.016 -5.639 15.622 1.00 85.56 69 SER A CA 1
ATOM 532 C C . SER A 1 69 ? -4.380 -5.067 14.251 1.00 85.56 69 SER A C 1
ATOM 534 O O . SER A 1 69 ? -5.534 -4.722 13.979 1.00 85.56 69 SER A O 1
ATOM 536 N N . PHE A 1 70 ? -3.409 -5.007 13.339 1.00 84.38 70 PHE A N 1
ATOM 537 C CA . PHE A 1 70 ? -3.678 -4.585 11.961 1.00 84.38 70 PHE A CA 1
ATOM 538 C C . PHE A 1 70 ? -4.753 -5.449 11.283 1.00 84.38 70 PHE A C 1
ATOM 540 O O . PHE A 1 70 ? -5.550 -4.939 10.501 1.00 84.38 70 PHE A O 1
ATOM 547 N N . LEU A 1 71 ? -4.812 -6.744 11.608 1.00 85.62 71 LEU A N 1
ATOM 548 C CA . LEU A 1 71 ? -5.799 -7.669 11.048 1.00 85.62 71 LEU A CA 1
ATOM 549 C C . LEU A 1 71 ? -7.224 -7.396 11.548 1.00 85.62 71 LEU A C 1
ATOM 551 O O . LEU A 1 71 ? -8.172 -7.592 10.786 1.00 85.62 71 LEU A O 1
ATOM 555 N N . GLU A 1 72 ? -7.379 -6.934 12.793 1.00 86.06 72 GLU A N 1
ATOM 556 C CA . GLU A 1 72 ? -8.672 -6.488 13.330 1.00 86.06 72 GLU A CA 1
ATOM 557 C C . GLU A 1 72 ? -9.133 -5.208 12.629 1.00 86.06 72 GLU A C 1
ATOM 559 O O . GLU A 1 72 ? -10.288 -5.108 12.220 1.00 86.06 72 GLU A O 1
ATOM 564 N N . TRP A 1 73 ? -8.222 -4.253 12.409 1.00 82.44 73 TRP A N 1
ATOM 565 C CA . TRP A 1 73 ? -8.532 -3.035 11.655 1.00 82.44 73 TRP A CA 1
ATOM 566 C C . TRP A 1 73 ? -8.876 -3.318 10.187 1.00 82.44 73 TRP A C 1
ATOM 568 O O . TRP A 1 73 ? -9.827 -2.751 9.653 1.00 82.44 73 TRP A O 1
ATOM 578 N N . ALA A 1 74 ? -8.139 -4.226 9.543 1.00 85.12 74 ALA A N 1
ATOM 579 C CA . ALA A 1 74 ? -8.391 -4.652 8.169 1.00 85.12 74 ALA A CA 1
ATOM 580 C C . ALA A 1 74 ? -9.692 -5.468 8.018 1.00 85.12 74 ALA A C 1
ATOM 582 O O . ALA A 1 74 ? -10.059 -5.823 6.898 1.00 85.12 74 ALA A O 1
ATOM 583 N N . GLY A 1 75 ? -10.378 -5.785 9.123 1.00 85.38 75 GLY A N 1
ATOM 584 C CA . GLY A 1 75 ? -11.635 -6.533 9.126 1.00 85.38 75 GLY A CA 1
ATOM 585 C C . GLY A 1 75 ? -11.479 -8.010 8.763 1.00 85.38 75 GLY A C 1
ATOM 586 O O . GLY A 1 75 ? -12.465 -8.662 8.432 1.00 85.38 75 GLY A O 1
ATOM 587 N N . ILE A 1 76 ? -10.252 -8.541 8.798 1.00 90.38 76 ILE A N 1
ATOM 588 C CA . ILE A 1 76 ? -9.952 -9.937 8.445 1.00 90.38 76 ILE A CA 1
ATOM 589 C C . ILE A 1 76 ? -10.239 -10.863 9.628 1.00 90.38 76 ILE A C 1
ATOM 591 O O . ILE A 1 76 ? -10.688 -11.992 9.442 1.00 90.38 76 ILE A O 1
ATOM 595 N N . ILE A 1 77 ? -9.983 -10.389 10.846 1.00 83.12 77 ILE A N 1
ATOM 596 C CA . ILE A 1 77 ? -10.292 -11.114 12.073 1.00 83.12 77 ILE A CA 1
ATOM 597 C C . ILE A 1 77 ? -11.210 -10.253 12.937 1.00 83.12 77 ILE A C 1
ATOM 599 O O . ILE A 1 77 ? -11.064 -9.035 13.013 1.00 83.12 77 ILE A O 1
ATOM 603 N N . SER A 1 78 ? -12.180 -10.886 13.579 1.00 71.81 78 SER A N 1
ATOM 604 C CA . SER A 1 78 ? -13.057 -10.252 14.558 1.00 71.81 78 SER A CA 1
ATOM 605 C C . SER A 1 78 ? -12.976 -11.103 15.815 1.00 71.81 78 SER A C 1
ATOM 607 O O . SER A 1 78 ? -13.237 -12.306 15.747 1.00 71.81 78 SER A O 1
ATOM 609 N N . ARG A 1 79 ? -12.513 -10.510 16.917 1.00 65.25 79 ARG A N 1
ATOM 610 C CA . ARG A 1 79 ? -12.534 -11.151 18.234 1.00 65.25 79 ARG A CA 1
ATOM 611 C C . ARG A 1 79 ? -13.914 -11.055 18.865 1.00 65.25 79 ARG A C 1
ATOM 613 O O . ARG A 1 79 ? -14.549 -9.989 18.708 1.00 65.25 79 ARG A O 1
#

Secondary structure (DSSP, 8-state):
-------------------SSSTT-----S--------S--HHHHHHHHHHHHHHHHHHHHHHHHH-S-HHHHTTS---

Solvent-accessible surface area (backbone atoms only — not comparable to full-atom values): 5627 Å² total; per-residue (Å²): 141,83,85,88,75,84,83,85,87,88,84,92,83,84,87,89,83,86,80,78,83,72,83,79,76,81,76,86,69,96,80,69,94,67,74,76,84,86,65,82,49,77,66,53,52,53,51,53,52,51,52,49,55,52,50,52,52,50,50,54,52,49,27,70,72,68,73,49,54,67,49,49,75,72,65,78,46,82,134